Protein AF-A0A2R5F0Z1-F1 (afdb_monomer_lite)

Sequence (78 aa):
MSLWATSIEDALAKTKLNIERFGERLPLVSTDGGKTYVLTNNDDWTDGFWSGILWLCYEYSGDVAYREATVREGAMDH

Organism: NCBI:txid171404

Radius of gyration: 12.84 Å; chains: 1; bounding box: 27×29×34 Å

pLDDT: mean 88.69, std 10.14, range [44.84, 97.75]

Secondary structure (DSSP, 8-state):
--TTHHHHHHHHHHHHHHHHHHTT-EEEEEETTTTEEEEESS-STTHHHHHHHHHHHHHHH--HHHHHHHHHHHTT--

InterPro domains:
  IPR008928 Six-hairpin glycosidase superfamily [SSF48208] (6-69)
  IPR012341 Six-hairpin glycosidase-like superfamily [G3DSA:1.50.10.10] (1-76)

Structure (mmCIF, N/CA/C/O backbone):
data_AF-A0A2R5F0Z1-F1
#
_entry.id   AF-A0A2R5F0Z1-F1
#
loop_
_atom_site.group_PDB
_atom_site.id
_atom_site.type_symbol
_atom_site.label_atom_id
_atom_site.label_alt_id
_atom_site.label_comp_id
_a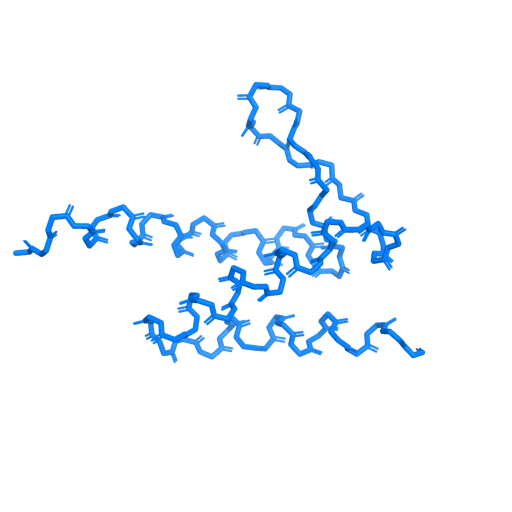tom_site.label_asym_id
_atom_site.label_entity_id
_atom_site.label_seq_id
_a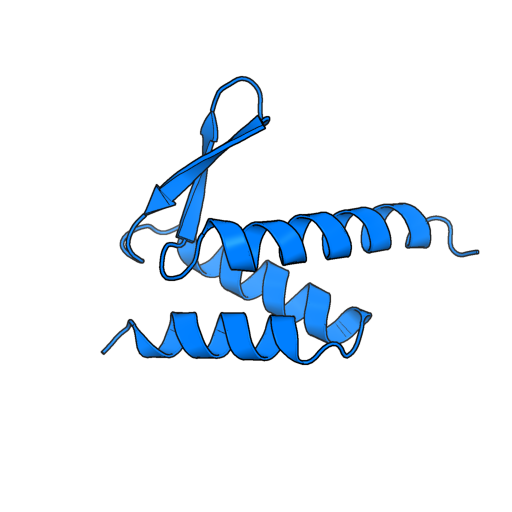tom_site.pdbx_PDB_ins_code
_atom_site.Cartn_x
_atom_site.Cartn_y
_atom_site.Cartn_z
_atom_site.occupancy
_atom_site.B_iso_or_equiv
_atom_site.auth_seq_id
_atom_site.auth_comp_id
_atom_site.auth_asym_id
_atom_site.auth_atom_id
_atom_site.pdbx_PDB_model_num
ATOM 1 N N . MET A 1 1 ? -13.332 7.429 19.846 1.00 62.25 1 MET A N 1
ATOM 2 C CA . MET A 1 1 ? -12.485 7.017 18.707 1.00 62.25 1 MET A CA 1
ATOM 3 C C . MET A 1 1 ? -11.275 6.282 19.249 1.00 62.25 1 MET A C 1
ATOM 5 O O . MET A 1 1 ? -10.755 6.694 20.278 1.00 62.25 1 MET A O 1
ATOM 9 N N . SER A 1 2 ? -10.890 5.169 18.622 1.00 79.69 2 SER A N 1
ATOM 10 C CA . SER A 1 2 ? -9.654 4.452 18.966 1.00 79.69 2 SER A CA 1
ATOM 11 C C . SER A 1 2 ? -8.453 5.374 18.745 1.00 79.69 2 SER A C 1
ATOM 13 O O . SER A 1 2 ? -8.447 6.130 17.775 1.00 79.69 2 SER A O 1
ATOM 15 N N . LEU A 1 3 ? -7.442 5.285 19.616 1.00 87.12 3 LEU A N 1
ATOM 16 C CA . LEU A 1 3 ? -6.179 6.027 19.498 1.00 87.12 3 LEU A CA 1
ATOM 17 C C . LEU A 1 3 ? -5.515 5.840 18.121 1.00 87.12 3 LEU A C 1
ATOM 19 O O . LEU A 1 3 ? -4.797 6.717 17.656 1.00 87.12 3 LEU A O 1
ATOM 23 N N . TRP A 1 4 ? -5.787 4.710 17.465 1.00 93.25 4 TRP A N 1
ATOM 24 C CA . TRP A 1 4 ? -5.156 4.299 16.212 1.00 93.25 4 TRP A CA 1
ATOM 25 C C . TRP A 1 4 ? -6.034 4.511 14.977 1.00 93.25 4 TRP A C 1
ATOM 27 O O . TRP A 1 4 ? -5.523 4.428 13.866 1.00 93.25 4 TRP A O 1
ATOM 37 N N . ALA A 1 5 ? -7.337 4.769 15.154 1.00 92.62 5 ALA A N 1
ATOM 38 C CA . ALA A 1 5 ? -8.300 4.778 14.047 1.00 92.62 5 ALA A CA 1
ATOM 39 C C . ALA A 1 5 ? -7.913 5.783 12.956 1.00 92.62 5 ALA A C 1
ATOM 41 O O . ALA A 1 5 ? -7.790 5.402 11.801 1.00 92.62 5 ALA A O 1
ATOM 42 N N . THR A 1 6 ? -7.613 7.026 13.336 1.00 94.31 6 THR A N 1
ATOM 43 C CA . THR A 1 6 ? -7.239 8.083 12.385 1.00 94.31 6 THR A CA 1
ATOM 44 C C . THR A 1 6 ? -6.000 7.717 11.568 1.00 94.31 6 THR A C 1
ATOM 46 O O . THR A 1 6 ? -5.994 7.873 10.353 1.00 94.31 6 THR A O 1
ATOM 49 N N . SER A 1 7 ? -4.965 7.166 12.206 1.00 95.12 7 SER A N 1
ATOM 50 C CA . SER A 1 7 ? -3.742 6.770 11.500 1.00 95.12 7 SER A CA 1
ATOM 51 C C . SER A 1 7 ? -3.970 5.598 10.542 1.00 95.12 7 SER A C 1
ATOM 53 O O . SER A 1 7 ? -3.342 5.539 9.485 1.00 95.12 7 SER A O 1
ATOM 55 N N . ILE A 1 8 ? -4.859 4.664 10.897 1.00 95.06 8 ILE A N 1
ATOM 56 C CA . ILE A 1 8 ? -5.229 3.546 10.020 1.00 95.06 8 ILE A CA 1
ATOM 57 C C . ILE A 1 8 ? -6.059 4.059 8.839 1.00 95.06 8 ILE A C 1
ATOM 59 O O . ILE A 1 8 ? -5.790 3.686 7.703 1.00 95.06 8 ILE A O 1
ATOM 63 N N . GLU A 1 9 ? -7.011 4.960 9.075 1.00 95.88 9 GLU A N 1
ATOM 64 C CA . GLU A 1 9 ? -7.828 5.582 8.024 1.00 95.88 9 GLU A CA 1
ATOM 65 C C . GLU A 1 9 ? -6.976 6.391 7.030 1.00 95.88 9 GLU A C 1
ATOM 67 O O . GLU A 1 9 ? -7.167 6.279 5.816 1.00 95.88 9 GLU A O 1
ATOM 72 N N . ASP A 1 10 ? -5.962 7.114 7.510 1.00 96.25 10 ASP A N 1
ATOM 73 C CA . ASP A 1 10 ? -4.978 7.781 6.651 1.00 96.25 10 ASP A CA 1
ATOM 74 C C . ASP A 1 10 ? -4.187 6.778 5.792 1.00 96.25 10 ASP A C 1
ATOM 76 O O . ASP A 1 10 ? -3.899 7.042 4.618 1.00 96.25 10 ASP A O 1
ATOM 80 N N . ALA A 1 11 ? -3.820 5.624 6.359 1.00 96.50 11 ALA A N 1
ATOM 81 C CA . ALA A 1 11 ? -3.131 4.562 5.631 1.00 96.50 11 ALA A CA 1
ATOM 82 C C . ALA A 1 11 ? -4.039 3.921 4.569 1.00 96.50 11 ALA A C 1
ATOM 84 O O . ALA A 1 11 ? -3.587 3.708 3.442 1.00 96.50 11 ALA A O 1
ATOM 85 N N . LEU A 1 12 ? -5.319 3.689 4.877 1.00 97.19 12 LEU A N 1
ATOM 86 C CA . LEU A 1 12 ? -6.317 3.205 3.918 1.00 97.19 12 LEU A CA 1
ATOM 87 C C . LEU A 1 12 ? -6.430 4.152 2.720 1.00 97.19 12 LEU A C 1
ATOM 89 O O . LEU A 1 12 ? -6.333 3.709 1.571 1.00 97.19 12 LEU A O 1
ATOM 93 N N . ALA A 1 13 ? -6.586 5.454 2.979 1.00 96.62 13 ALA A N 1
ATOM 94 C CA . ALA A 1 13 ? -6.733 6.465 1.936 1.00 96.62 13 ALA A CA 1
ATOM 95 C C . ALA A 1 13 ? -5.497 6.528 1.025 1.00 96.62 13 ALA A C 1
ATOM 97 O O . ALA A 1 13 ? -5.621 6.503 -0.201 1.00 96.62 13 ALA A O 1
ATOM 98 N N . LYS A 1 14 ? -4.292 6.535 1.610 1.00 95.75 14 LYS A N 1
ATOM 99 C CA . LYS A 1 14 ? -3.033 6.518 0.845 1.00 95.75 14 LYS A CA 1
ATOM 100 C C . LYS A 1 14 ? -2.869 5.239 0.033 1.00 95.75 14 LYS A C 1
ATOM 102 O O . LYS A 1 14 ? -2.473 5.304 -1.126 1.00 95.75 14 LYS A O 1
ATOM 107 N N . THR A 1 15 ? -3.201 4.091 0.617 1.00 96.44 15 THR A N 1
ATOM 108 C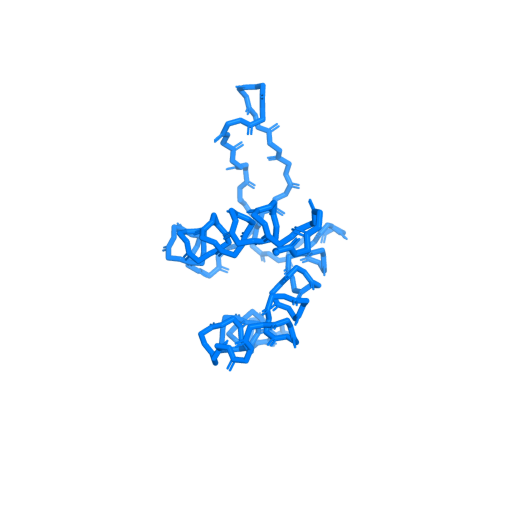 CA . THR A 1 15 ? -3.124 2.795 -0.067 1.00 96.44 15 THR A CA 1
ATOM 109 C C . THR A 1 15 ? -4.068 2.768 -1.264 1.00 96.44 15 THR A C 1
ATOM 111 O O . THR A 1 15 ? -3.664 2.350 -2.343 1.00 96.44 15 THR A O 1
ATOM 114 N N . LYS A 1 16 ? -5.286 3.304 -1.130 1.00 96.00 16 LYS A N 1
ATOM 115 C CA . LYS A 1 16 ? -6.263 3.352 -2.226 1.00 96.00 16 LYS A CA 1
ATOM 116 C C . LYS A 1 16 ? -5.796 4.222 -3.394 1.00 96.00 16 LYS A C 1
ATOM 118 O O . LYS A 1 16 ? -5.853 3.784 -4.537 1.00 96.00 16 LYS A O 1
ATOM 123 N N . LEU A 1 17 ? -5.242 5.399 -3.101 1.00 95.56 17 LEU A N 1
ATOM 124 C CA . LEU A 1 17 ? -4.618 6.252 -4.121 1.00 95.56 17 LEU A CA 1
ATOM 125 C C . LEU A 1 17 ? -3.437 5.552 -4.811 1.00 95.56 17 LEU A C 1
ATOM 127 O O . LEU A 1 17 ? -3.236 5.694 -6.016 1.00 95.56 17 LEU A O 1
ATOM 131 N N . ASN A 1 18 ? -2.656 4.782 -4.055 1.00 95.00 18 ASN A N 1
ATOM 132 C CA . ASN A 1 18 ? -1.522 4.040 -4.590 1.00 95.00 18 ASN A CA 1
ATOM 133 C C . ASN A 1 18 ? -1.945 2.858 -5.474 1.00 95.00 18 ASN A C 1
ATOM 135 O O . ASN A 1 18 ? -1.288 2.633 -6.482 1.00 95.00 18 ASN A O 1
ATOM 139 N N . ILE A 1 19 ? -3.053 2.166 -5.179 1.00 94.12 19 ILE A N 1
ATOM 140 C CA . ILE A 1 19 ? -3.612 1.131 -6.071 1.00 94.12 19 ILE A CA 1
ATOM 141 C C . ILE A 1 19 ? -3.858 1.708 -7.470 1.00 94.12 19 ILE A C 1
ATOM 143 O O . ILE A 1 19 ? -3.445 1.116 -8.465 1.00 94.12 19 ILE A O 1
ATOM 147 N N . GLU A 1 20 ? -4.496 2.878 -7.553 1.00 92.50 20 GLU A N 1
ATOM 148 C CA . GLU A 1 20 ? -4.768 3.542 -8.833 1.00 92.50 20 GLU A CA 1
ATOM 149 C C . GLU A 1 20 ? -3.480 4.018 -9.516 1.00 92.50 20 GLU A C 1
ATOM 151 O O . GLU A 1 20 ? -3.316 3.868 -10.726 1.00 92.50 20 GLU A O 1
ATOM 156 N N . ARG A 1 21 ? -2.540 4.576 -8.744 1.00 92.12 21 ARG A N 1
ATOM 157 C CA . ARG A 1 21 ? -1.283 5.124 -9.269 1.00 92.12 21 ARG A CA 1
ATOM 158 C C . ARG A 1 21 ? -0.318 4.049 -9.767 1.00 92.12 21 ARG A C 1
ATOM 160 O O . ARG A 1 21 ? 0.415 4.292 -10.727 1.00 92.12 21 ARG A O 1
ATOM 167 N N . PHE A 1 22 ? -0.234 2.923 -9.069 1.00 91.25 22 PHE A N 1
ATOM 168 C CA . PHE A 1 22 ? 0.750 1.882 -9.356 1.00 91.25 22 PHE A CA 1
ATOM 169 C C . PHE A 1 22 ? 0.267 0.946 -10.465 1.00 91.25 22 PHE A C 1
ATOM 171 O O . PHE A 1 22 ? 1.085 0.484 -11.265 1.00 91.25 22 PHE A O 1
ATOM 178 N N . GLY A 1 23 ? -1.053 0.755 -10.575 1.00 88.12 23 GLY A N 1
ATOM 179 C CA . GLY A 1 23 ? -1.659 -0.109 -11.579 1.00 88.12 23 GLY A CA 1
ATOM 180 C C . GLY A 1 23 ? -1.207 -1.551 -11.380 1.00 88.12 23 GLY A C 1
ATOM 181 O O . GLY A 1 23 ? -1.555 -2.173 -10.381 1.00 88.12 23 GLY A O 1
ATOM 182 N N . GLU A 1 24 ? -0.430 -2.057 -12.334 1.00 86.38 24 GLU A N 1
ATOM 183 C CA . GLU A 1 24 ? 0.119 -3.420 -12.336 1.00 86.38 24 GLU A CA 1
ATOM 184 C C . GLU A 1 24 ? 1.533 -3.506 -11.737 1.00 86.38 24 GLU A C 1
ATOM 186 O O . GLU A 1 24 ? 2.089 -4.589 -11.623 1.00 86.38 24 GLU A O 1
ATOM 191 N N . ARG A 1 25 ? 2.145 -2.381 -11.352 1.00 88.56 25 ARG A N 1
ATOM 192 C CA . ARG A 1 25 ? 3.501 -2.366 -10.777 1.00 88.56 25 ARG A CA 1
ATOM 193 C C . ARG A 1 25 ? 3.473 -2.324 -9.255 1.00 88.56 25 ARG A C 1
ATOM 195 O O . ARG A 1 25 ? 2.499 -1.864 -8.665 1.00 88.56 25 ARG A O 1
ATOM 202 N N . LEU A 1 26 ? 4.576 -2.726 -8.629 1.00 88.69 26 LEU A N 1
ATOM 203 C CA . LEU A 1 26 ? 4.686 -2.866 -7.177 1.00 88.69 26 LEU A CA 1
ATOM 204 C C . LEU A 1 26 ? 5.683 -1.866 -6.578 1.00 88.69 26 LEU A C 1
ATOM 206 O O . LEU A 1 26 ? 6.681 -1.540 -7.220 1.00 88.69 26 LEU A O 1
ATOM 210 N N . PRO A 1 27 ? 5.419 -1.315 -5.382 1.00 91.44 27 PRO A N 1
ATOM 211 C CA . PRO A 1 27 ? 6.331 -0.388 -4.726 1.00 91.44 27 PRO A CA 1
ATOM 212 C C . PRO A 1 27 ? 7.574 -1.102 -4.179 1.00 91.44 27 PRO A C 1
ATOM 214 O O . PRO A 1 27 ? 7.464 -2.011 -3.366 1.00 91.44 27 PRO A O 1
ATOM 217 N N . LEU A 1 28 ? 8.754 -0.603 -4.554 1.00 87.88 28 LEU A N 1
ATOM 218 C CA . LEU A 1 28 ? 10.052 -1.094 -4.084 1.00 87.88 28 LEU A CA 1
ATOM 219 C C . LEU A 1 28 ? 10.535 -0.295 -2.859 1.00 87.88 28 LEU A C 1
ATOM 221 O O . LEU A 1 28 ? 10.383 -0.686 -1.703 1.00 87.88 28 LEU A O 1
ATOM 225 N N . VAL A 1 29 ? 11.094 0.890 -3.111 1.00 88.12 29 VAL A N 1
ATOM 226 C CA . VAL A 1 29 ? 11.599 1.819 -2.092 1.00 88.12 29 VAL A CA 1
ATOM 227 C C . VAL A 1 29 ? 11.158 3.236 -2.408 1.00 88.12 29 VAL A C 1
ATOM 229 O O . VAL A 1 29 ? 10.855 3.578 -3.554 1.00 88.12 29 VAL A O 1
ATOM 232 N N . SER A 1 30 ? 11.137 4.085 -1.386 1.00 85.81 30 SER A N 1
ATOM 233 C CA . SER A 1 30 ? 10.797 5.490 -1.557 1.00 85.81 30 SER A CA 1
ATOM 234 C C . SER A 1 30 ? 12.016 6.361 -1.876 1.00 85.81 30 SER A C 1
ATOM 236 O O . SER A 1 30 ? 13.049 6.241 -1.217 1.00 85.81 30 SER A O 1
ATOM 238 N N . THR A 1 31 ? 11.865 7.309 -2.796 1.00 85.62 31 THR A N 1
ATOM 239 C CA . THR A 1 31 ? 12.811 8.397 -3.084 1.00 85.62 31 THR A CA 1
ATOM 240 C C . THR A 1 31 ? 12.300 9.732 -2.529 1.00 85.62 31 THR A C 1
ATOM 242 O O . THR A 1 31 ? 11.216 9.818 -1.941 1.00 85.62 31 THR A O 1
ATOM 245 N N . ASP A 1 32 ? 13.102 10.791 -2.675 1.00 83.44 32 ASP A N 1
ATOM 246 C CA . ASP A 1 32 ? 12.733 12.175 -2.335 1.00 83.44 32 ASP A CA 1
ATOM 247 C C . ASP A 1 32 ? 12.280 12.374 -0.880 1.00 83.44 32 ASP A C 1
ATOM 249 O O . ASP A 1 32 ? 11.358 13.139 -0.582 1.00 83.44 32 ASP A O 1
ATOM 253 N N . GLY A 1 33 ? 12.928 11.658 0.044 1.00 82.00 33 GLY A N 1
ATOM 254 C CA . GLY A 1 33 ? 12.606 11.713 1.469 1.00 82.00 33 GLY A CA 1
ATOM 255 C C . GLY A 1 33 ? 11.268 11.058 1.822 1.00 82.00 33 GLY A C 1
ATOM 256 O O . GLY A 1 33 ? 10.566 11.558 2.697 1.00 82.00 33 GLY A O 1
ATOM 257 N N . GLY A 1 34 ? 10.893 9.972 1.137 1.00 78.94 34 GLY A N 1
ATOM 258 C CA . GLY A 1 34 ? 9.683 9.203 1.457 1.00 78.94 34 GLY A CA 1
ATOM 259 C C . GLY A 1 34 ? 8.431 9.619 0.684 1.00 78.94 34 GLY A C 1
ATOM 260 O O . GLY A 1 34 ? 7.334 9.189 1.027 1.00 78.94 34 GLY A O 1
ATOM 261 N N . LYS A 1 35 ? 8.563 10.484 -0.331 1.00 81.31 35 LYS A N 1
ATOM 262 C CA . LYS A 1 35 ? 7.414 11.098 -1.024 1.00 81.31 35 LYS A CA 1
ATOM 263 C C . LYS A 1 35 ? 6.950 10.328 -2.258 1.00 81.31 35 LYS A C 1
ATOM 265 O O . LYS A 1 35 ? 5.778 10.409 -2.623 1.00 81.31 35 LYS A O 1
ATOM 270 N N . THR A 1 36 ? 7.857 9.600 -2.899 1.00 86.06 36 THR A N 1
ATOM 271 C CA . THR A 1 36 ? 7.595 8.901 -4.162 1.00 86.06 36 THR A CA 1
ATOM 272 C C . THR A 1 36 ? 8.125 7.483 -4.076 1.00 86.06 36 THR A C 1
ATOM 274 O O . THR A 1 36 ? 9.217 7.293 -3.564 1.00 86.06 36 THR A O 1
ATOM 277 N N . TYR A 1 37 ? 7.384 6.501 -4.587 1.00 90.81 37 TYR A N 1
ATOM 278 C CA . TYR A 1 37 ? 7.878 5.132 -4.731 1.00 90.81 37 TYR A CA 1
ATOM 279 C C . TYR A 1 37 ? 8.533 4.921 -6.094 1.00 90.81 37 TYR A C 1
ATOM 281 O O . TYR A 1 37 ? 7.983 5.330 -7.119 1.00 90.81 37 TYR A O 1
ATOM 289 N N . VAL A 1 38 ? 9.673 4.232 -6.094 1.00 90.50 38 VAL A N 1
ATOM 290 C CA . VAL A 1 38 ? 10.131 3.481 -7.266 1.00 90.50 38 VAL A CA 1
ATOM 291 C C . VAL A 1 38 ? 9.230 2.264 -7.407 1.00 90.50 38 VAL A C 1
ATOM 293 O O . VAL A 1 38 ? 8.902 1.625 -6.407 1.00 90.50 38 VAL A O 1
ATOM 296 N 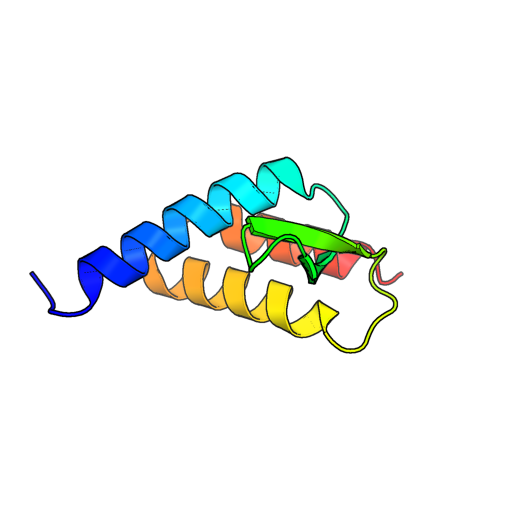N . LEU A 1 39 ? 8.813 1.979 -8.637 1.00 90.88 39 LEU A N 1
ATOM 297 C CA . LEU A 1 39 ? 7.933 0.861 -8.949 1.00 90.88 39 LEU A CA 1
ATOM 298 C C . LEU A 1 39 ? 8.690 -0.209 -9.729 1.00 90.88 39 LEU A C 1
ATOM 300 O O . LEU A 1 39 ? 9.505 0.138 -10.586 1.00 90.88 39 LEU A O 1
ATOM 304 N N . THR A 1 40 ? 8.369 -1.469 -9.463 1.00 85.56 40 THR A N 1
ATOM 305 C CA . THR A 1 40 ? 8.976 -2.643 -10.090 1.00 85.56 40 THR A CA 1
ATOM 306 C C . THR A 1 40 ? 7.923 -3.591 -10.669 1.00 85.56 40 THR A C 1
ATOM 308 O O . THR A 1 40 ? 6.725 -3.405 -10.438 1.00 85.56 40 THR A O 1
ATOM 311 N N . ASN A 1 41 ? 8.355 -4.569 -11.466 1.00 85.75 41 ASN A N 1
ATOM 312 C CA . ASN A 1 41 ? 7.475 -5.483 -12.203 1.00 85.75 41 ASN A CA 1
ATOM 313 C C . ASN A 1 41 ? 7.351 -6.855 -11.517 1.00 85.75 41 ASN A C 1
ATOM 315 O O . ASN A 1 41 ? 7.354 -7.872 -12.204 1.00 85.75 41 ASN A O 1
ATOM 319 N N . ASN A 1 42 ? 7.230 -6.877 -10.186 1.00 82.38 42 ASN A N 1
ATOM 320 C CA . ASN A 1 42 ? 7.157 -8.110 -9.397 1.00 82.38 42 ASN A CA 1
ATOM 321 C C . ASN A 1 42 ? 8.410 -9.009 -9.525 1.00 82.38 42 ASN A C 1
ATOM 323 O O . ASN A 1 42 ? 8.316 -10.205 -9.788 1.00 82.38 42 ASN A O 1
ATOM 327 N N . ASP A 1 43 ? 9.596 -8.411 -9.429 1.00 85.56 43 ASP A N 1
ATOM 328 C CA . ASP A 1 43 ? 10.900 -9.060 -9.598 1.00 85.56 43 ASP A CA 1
ATOM 329 C C . ASP A 1 43 ? 11.882 -8.789 -8.441 1.00 85.56 43 ASP A C 1
ATOM 331 O O . ASP A 1 43 ? 13.075 -9.083 -8.556 1.00 85.56 43 ASP A O 1
ATOM 335 N N . ASP A 1 44 ? 11.391 -8.271 -7.311 1.00 87.44 44 ASP A N 1
ATOM 336 C CA . ASP A 1 44 ? 12.185 -7.941 -6.130 1.00 87.44 44 ASP A CA 1
ATOM 337 C C . ASP A 1 44 ? 11.635 -8.616 -4.854 1.00 87.44 44 ASP A C 1
ATOM 339 O O . ASP A 1 44 ? 10.487 -9.043 -4.748 1.00 87.44 44 ASP A O 1
ATOM 343 N N . TRP A 1 45 ? 12.469 -8.737 -3.822 1.00 84.50 45 TRP A N 1
ATOM 344 C CA . TRP A 1 45 ? 12.092 -9.400 -2.570 1.00 84.50 45 TRP A CA 1
ATOM 345 C C . TRP A 1 45 ? 11.075 -8.591 -1.750 1.00 84.50 45 TRP A C 1
ATOM 347 O O . TRP A 1 45 ? 10.472 -9.130 -0.817 1.00 84.50 45 TRP A O 1
ATOM 357 N N . THR A 1 46 ? 10.894 -7.302 -2.056 1.00 86.56 46 THR A N 1
ATOM 358 C CA . THR A 1 46 ? 9.962 -6.425 -1.333 1.00 86.56 46 THR A CA 1
ATOM 359 C C . THR A 1 46 ? 8.520 -6.520 -1.811 1.00 86.56 46 THR A C 1
ATOM 361 O O . THR A 1 46 ? 7.629 -5.993 -1.146 1.00 86.56 46 THR A O 1
ATOM 364 N N . ASP A 1 47 ? 8.271 -7.173 -2.938 1.00 84.88 47 ASP A N 1
ATOM 365 C CA . ASP A 1 47 ? 6.970 -7.153 -3.606 1.00 84.88 47 ASP A CA 1
ATOM 366 C C . ASP A 1 47 ? 5.849 -7.707 -2.717 1.00 84.88 47 ASP A C 1
ATOM 368 O O . ASP A 1 47 ? 4.792 -7.088 -2.561 1.00 84.88 47 ASP A O 1
ATOM 372 N N . GLY A 1 48 ? 6.148 -8.764 -1.956 1.00 86.06 48 GLY A N 1
ATOM 373 C CA . GLY A 1 48 ? 5.214 -9.340 -0.987 1.00 86.06 48 GLY A CA 1
ATOM 374 C C . GLY A 1 48 ? 4.759 -8.384 0.129 1.00 86.06 48 GLY A C 1
ATOM 375 O O . GLY A 1 48 ? 3.708 -8.611 0.734 1.00 86.06 48 GLY A O 1
ATOM 376 N N . PHE A 1 49 ? 5.488 -7.293 0.411 1.00 92.62 49 PHE A N 1
ATOM 377 C CA . PHE A 1 49 ? 5.035 -6.297 1.390 1.00 92.62 49 PHE A CA 1
ATOM 378 C C . PHE A 1 49 ? 3.804 -5.534 0.905 1.00 92.62 49 PHE A C 1
ATOM 380 O O . PHE A 1 49 ? 2.941 -5.202 1.721 1.00 92.62 49 PHE A O 1
ATOM 387 N N . TRP A 1 50 ? 3.700 -5.265 -0.398 1.00 94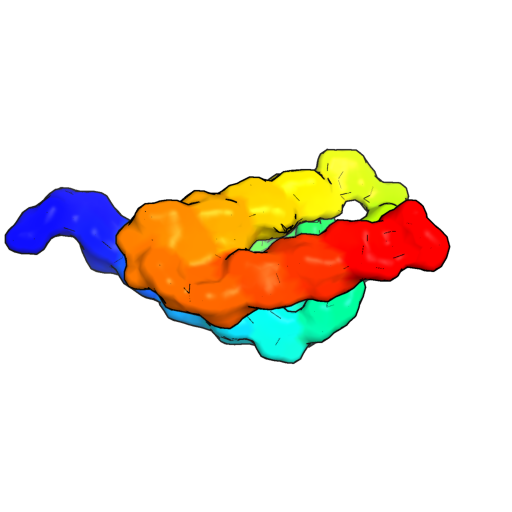.00 50 TRP A N 1
ATOM 388 C CA . TRP A 1 50 ? 2.553 -4.555 -0.955 1.00 94.00 50 TRP A CA 1
ATOM 389 C C . TRP A 1 50 ? 1.280 -5.394 -0.857 1.00 94.00 50 TRP A C 1
ATOM 391 O O . TRP A 1 50 ? 0.302 -4.934 -0.263 1.00 94.00 50 TRP A O 1
ATOM 401 N N . SER A 1 51 ? 1.344 -6.658 -1.287 1.00 92.75 51 SER A N 1
ATOM 402 C CA . SER A 1 51 ? 0.310 -7.668 -1.030 1.00 92.75 51 SER A CA 1
ATOM 403 C C . SER A 1 51 ? -0.126 -7.700 0.443 1.00 92.75 51 SER A C 1
ATOM 405 O O . SER A 1 51 ? -1.319 -7.679 0.752 1.00 92.75 51 SER A O 1
ATOM 407 N N . GLY A 1 52 ? 0.831 -7.706 1.378 1.00 94.25 52 GLY A N 1
ATOM 408 C CA . GLY A 1 52 ? 0.545 -7.698 2.816 1.00 94.25 52 GLY A CA 1
ATOM 409 C C . GLY A 1 52 ? -0.223 -6.455 3.280 1.00 94.25 52 GLY A C 1
ATOM 410 O O . GLY A 1 52 ? -1.197 -6.573 4.024 1.00 94.25 52 GLY A O 1
ATOM 411 N N . ILE A 1 53 ? 0.167 -5.263 2.817 1.00 96.38 53 ILE A N 1
ATOM 412 C CA . ILE A 1 53 ? -0.527 -4.004 3.133 1.00 96.38 53 ILE A CA 1
ATOM 413 C C . ILE A 1 53 ? -1.968 -4.033 2.614 1.00 96.38 53 ILE A C 1
ATOM 415 O O . ILE A 1 53 ? -2.885 -3.638 3.338 1.00 96.38 53 ILE A O 1
ATOM 419 N N . LEU A 1 54 ? -2.182 -4.512 1.387 1.00 96.06 54 LEU A N 1
ATOM 420 C CA . LEU A 1 54 ? -3.513 -4.606 0.792 1.00 96.06 54 LEU A CA 1
ATOM 421 C C . LEU A 1 54 ? -4.423 -5.559 1.579 1.00 96.06 54 LEU A C 1
ATOM 423 O O . LEU A 1 54 ? -5.562 -5.198 1.883 1.00 96.06 54 LEU A O 1
ATOM 427 N N . TRP A 1 55 ? -3.918 -6.726 1.985 1.00 96.62 55 TRP A N 1
ATOM 428 C CA . TRP A 1 55 ? -4.675 -7.650 2.831 1.00 96.62 55 TRP A CA 1
ATOM 429 C C . TRP A 1 55 ? -5.037 -7.044 4.186 1.00 96.62 55 TRP A C 1
ATOM 431 O O . TRP A 1 55 ? -6.198 -7.113 4.579 1.00 96.62 55 TRP A O 1
ATOM 441 N N . LEU A 1 56 ? -4.098 -6.379 4.864 1.00 97.62 56 LEU A N 1
ATOM 442 C CA . LEU A 1 56 ? -4.380 -5.707 6.139 1.00 97.62 56 LEU A CA 1
ATOM 443 C C . LEU A 1 56 ? -5.438 -4.602 5.985 1.00 97.62 56 LEU A C 1
ATOM 445 O O . LEU A 1 56 ? -6.315 -4.453 6.838 1.00 97.62 56 LEU A O 1
ATOM 449 N N . CYS A 1 57 ? -5.395 -3.846 4.884 1.00 97.44 57 CYS A N 1
ATOM 450 C CA . CYS A 1 57 ? -6.412 -2.842 4.573 1.00 97.44 57 CYS A CA 1
ATOM 451 C C . CYS A 1 57 ? -7.788 -3.483 4.340 1.00 97.44 57 CYS A C 1
ATOM 453 O O . CYS A 1 57 ? -8.793 -2.962 4.831 1.00 97.44 57 CYS A O 1
ATOM 455 N N . TYR A 1 58 ? -7.842 -4.615 3.631 1.00 97.75 58 TYR A N 1
ATOM 456 C CA . TYR A 1 58 ? -9.073 -5.377 3.425 1.00 97.75 58 TYR A CA 1
ATOM 457 C C . TYR A 1 58 ? -9.636 -5.923 4.742 1.00 97.75 58 TYR A C 1
ATOM 459 O O . TYR A 1 58 ? -10.815 -5.727 5.016 1.00 97.75 58 TYR A O 1
ATOM 467 N N . GLU A 1 59 ? -8.810 -6.553 5.579 1.00 97.50 59 GLU A N 1
ATOM 468 C CA . GLU A 1 59 ? -9.244 -7.113 6.864 1.00 97.50 59 GLU A CA 1
ATOM 469 C C . GLU A 1 59 ? -9.789 -6.040 7.810 1.00 97.50 59 GLU A C 1
ATOM 471 O O . GLU A 1 59 ? -10.780 -6.272 8.502 1.00 97.50 59 GLU A O 1
ATOM 476 N N . TYR A 1 60 ? -9.171 -4.856 7.827 1.00 96.94 60 TYR A N 1
ATOM 477 C CA . TYR A 1 60 ? -9.620 -3.761 8.681 1.00 96.94 60 TYR A CA 1
ATOM 478 C C . TYR A 1 60 ? -10.902 -3.089 8.168 1.00 96.94 60 TYR A C 1
ATOM 480 O O . TYR A 1 60 ? -11.805 -2.800 8.951 1.00 96.94 60 TYR A O 1
ATOM 488 N N . SER A 1 61 ? -10.974 -2.793 6.866 1.00 96.44 61 SER A N 1
ATOM 489 C CA . SER A 1 61 ? -12.047 -1.964 6.292 1.00 96.44 61 SER A CA 1
ATOM 490 C C . SER A 1 61 ? -13.218 -2.754 5.702 1.00 96.44 61 SER A C 1
ATOM 492 O O . SER A 1 61 ? -14.316 -2.217 5.577 1.00 96.44 61 SER A O 1
ATOM 494 N N . GLY A 1 62 ? -12.987 -4.002 5.291 1.00 97.12 62 GLY A N 1
ATOM 495 C CA . GLY A 1 62 ? -13.912 -4.796 4.482 1.00 97.12 62 GLY A CA 1
ATOM 496 C C . GLY A 1 62 ? -14.057 -4.331 3.024 1.00 97.12 62 GLY A C 1
ATOM 497 O O . GLY A 1 62 ? -14.857 -4.910 2.288 1.00 97.12 62 GLY A O 1
ATOM 498 N N . ASP A 1 63 ? -13.316 -3.308 2.578 1.00 97.38 63 ASP A N 1
ATOM 499 C CA . ASP A 1 63 ? -13.423 -2.770 1.217 1.00 97.38 63 ASP A CA 1
ATOM 500 C C . ASP A 1 63 ? -12.772 -3.719 0.199 1.00 97.38 63 ASP A C 1
ATOM 502 O O . ASP A 1 63 ? -11.559 -3.947 0.184 1.00 97.38 63 ASP A O 1
ATOM 506 N N . VAL A 1 64 ? -13.606 -4.265 -0.686 1.00 96.81 64 VAL A N 1
ATOM 507 C CA . VAL A 1 64 ? -13.214 -5.254 -1.695 1.00 96.81 64 VAL A CA 1
ATOM 508 C C . VAL A 1 64 ? -12.163 -4.738 -2.678 1.00 96.81 64 VAL A C 1
ATOM 510 O O . VAL A 1 64 ? -11.428 -5.554 -3.230 1.00 96.81 64 VAL A O 1
ATOM 513 N N . ALA A 1 65 ? -12.021 -3.418 -2.847 1.00 95.25 65 ALA A N 1
ATOM 514 C CA . ALA A 1 65 ? -11.030 -2.832 -3.747 1.00 95.25 65 ALA A CA 1
ATOM 515 C C . ALA A 1 65 ? -9.589 -3.246 -3.390 1.00 95.25 65 ALA A C 1
ATOM 517 O O . ALA A 1 65 ? -8.774 -3.479 -4.286 1.00 95.25 65 ALA A O 1
ATOM 518 N N . TYR A 1 66 ? -9.276 -3.393 -2.095 1.00 96.31 66 TYR A N 1
ATOM 519 C CA . TYR A 1 66 ? -7.953 -3.836 -1.637 1.00 96.31 66 TYR A CA 1
ATOM 520 C C . TYR A 1 66 ? -7.699 -5.314 -1.970 1.00 96.31 66 TYR A C 1
ATOM 522 O O . TYR A 1 66 ? -6.629 -5.680 -2.463 1.00 96.31 66 TYR A O 1
ATOM 530 N N . ARG A 1 67 ? -8.713 -6.167 -1.777 1.00 94.75 67 ARG A N 1
ATOM 531 C CA . ARG A 1 67 ? -8.644 -7.588 -2.143 1.00 94.75 67 ARG A CA 1
ATOM 532 C C . ARG A 1 67 ? -8.485 -7.764 -3.651 1.00 94.75 67 ARG A C 1
ATOM 534 O O . ARG A 1 67 ? -7.658 -8.555 -4.089 1.00 94.75 67 ARG A O 1
ATOM 541 N N . GLU A 1 68 ? -9.253 -7.026 -4.449 1.00 94.25 68 GLU A N 1
ATOM 542 C CA . GLU A 1 68 ? -9.154 -7.073 -5.910 1.00 94.25 68 GLU A CA 1
ATOM 543 C C . GLU A 1 68 ? -7.775 -6.636 -6.406 1.00 94.25 68 GLU A C 1
ATOM 545 O O . GLU A 1 68 ? -7.237 -7.265 -7.313 1.00 94.25 68 GLU A O 1
ATOM 550 N N . ALA A 1 69 ? -7.177 -5.606 -5.798 1.00 92.06 69 ALA A N 1
ATOM 551 C CA . ALA A 1 69 ? -5.812 -5.195 -6.116 1.00 92.06 69 ALA A CA 1
ATOM 552 C C . ALA A 1 69 ? -4.792 -6.308 -5.854 1.00 92.06 69 ALA A C 1
ATOM 554 O O . ALA A 1 69 ? -3.945 -6.560 -6.705 1.00 92.06 69 ALA A O 1
ATOM 555 N N . THR A 1 70 ? -4.941 -7.029 -4.742 1.00 87.50 70 THR A N 1
ATOM 556 C CA . THR A 1 70 ? -4.036 -8.136 -4.397 1.00 87.50 70 THR A CA 1
ATOM 557 C C . THR A 1 70 ? -4.195 -9.327 -5.346 1.00 87.50 70 THR A C 1
ATOM 559 O O . THR A 1 70 ? -3.224 -9.965 -5.737 1.00 87.50 70 THR A O 1
ATOM 562 N N . VAL A 1 71 ? -5.429 -9.635 -5.759 1.00 87.69 71 VAL A N 1
ATOM 563 C CA . VAL A 1 71 ? -5.688 -10.718 -6.723 1.00 87.69 71 VAL A CA 1
ATOM 564 C C . VAL A 1 71 ? -5.129 -10.379 -8.106 1.00 87.69 71 VAL A C 1
ATOM 566 O O . VAL A 1 71 ? -4.630 -11.272 -8.785 1.00 87.69 71 VAL A O 1
ATOM 569 N N . ARG A 1 72 ? -5.186 -9.106 -8.525 1.00 84.94 72 ARG A N 1
ATOM 570 C CA . ARG A 1 72 ? -4.566 -8.660 -9.785 1.00 84.94 72 ARG A CA 1
ATOM 571 C C . ARG A 1 72 ? -3.049 -8.832 -9.769 1.00 84.94 72 ARG A C 1
ATOM 573 O O . ARG A 1 72 ? -2.503 -9.285 -10.764 1.00 84.94 72 ARG A O 1
ATOM 580 N N . GLU A 1 73 ? -2.400 -8.515 -8.651 1.00 79.00 73 GLU A N 1
ATOM 581 C CA . GLU A 1 73 ? -0.963 -8.743 -8.4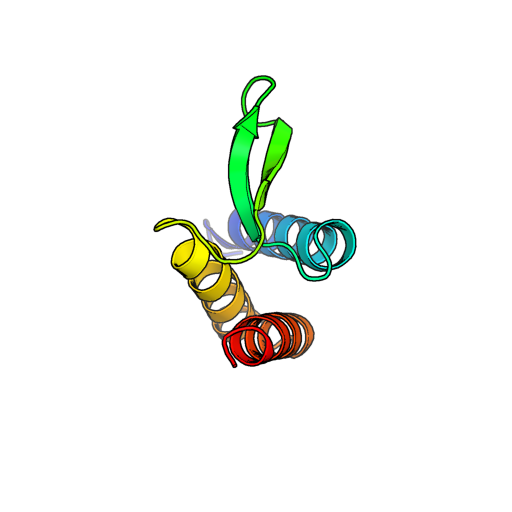58 1.00 79.00 73 GLU A CA 1
ATOM 582 C C . GLU A 1 73 ? -0.607 -10.230 -8.590 1.00 79.00 73 GLU A C 1
ATOM 584 O O . GLU A 1 73 ? 0.221 -10.587 -9.420 1.00 79.00 73 GLU A O 1
ATOM 589 N N . GLY A 1 74 ? -1.297 -11.115 -7.862 1.00 70.25 74 GLY A N 1
ATOM 590 C CA . GLY A 1 74 ? -1.023 -12.558 -7.919 1.00 70.25 74 GLY A CA 1
ATOM 591 C C . GLY A 1 74 ? -1.292 -13.210 -9.283 1.00 70.25 74 GLY A C 1
ATOM 592 O O . GLY A 1 74 ? -0.743 -14.267 -9.575 1.00 70.25 74 GLY A O 1
ATOM 593 N N . ALA A 1 75 ? -2.112 -12.592 -10.139 1.00 66.44 75 ALA A N 1
ATOM 594 C CA . ALA A 1 75 ? -2.335 -13.058 -11.507 1.00 66.44 75 ALA A CA 1
ATOM 595 C C . ALA A 1 75 ? -1.166 -12.745 -12.464 1.00 66.44 75 ALA A C 1
ATOM 597 O O . ALA A 1 75 ? -1.152 -13.283 -13.568 1.00 66.44 75 ALA A O 1
ATOM 598 N N . MET A 1 76 ? -0.209 -11.898 -12.065 1.00 59.09 76 MET A N 1
ATOM 599 C CA . MET A 1 76 ? 0.978 -11.551 -12.863 1.00 59.09 76 MET A CA 1
ATOM 600 C C . MET A 1 76 ? 2.141 -12.542 -12.691 1.00 59.09 76 MET A C 1
ATOM 602 O O . MET A 1 76 ? 3.127 -12.452 -13.415 1.00 59.09 76 MET A O 1
ATOM 606 N N . ASP A 1 77 ? 2.032 -13.486 -11.753 1.00 53.56 77 ASP A N 1
ATOM 607 C CA . ASP A 1 77 ? 3.077 -14.462 -11.402 1.00 53.56 77 ASP A CA 1
ATOM 608 C C . ASP A 1 77 ? 3.066 -15.720 -12.313 1.00 53.56 77 ASP A C 1
ATOM 610 O O . ASP A 1 77 ? 3.628 -16.768 -11.971 1.00 53.56 77 ASP A O 1
ATOM 614 N N . HIS A 1 78 ? 2.383 -15.655 -13.467 1.00 44.84 78 HIS A N 1
ATOM 615 C CA . HIS A 1 78 ? 2.159 -16.770 -14.402 1.00 44.84 78 HIS A CA 1
ATOM 616 C C . HIS A 1 78 ? 2.421 -16.405 -15.866 1.00 44.84 78 HIS A C 1
ATOM 618 O O . HIS A 1 78 ? 1.864 -15.391 -16.342 1.00 44.84 78 HIS A O 1
#

Foldseek 3Di:
DDPCPVVLVVLLVVLLVVLVVQPQWAFDDDDPVRDDGDTHNPPDPCRVVNLVSLVVSCVVPVDCSSVVSSVSNVVSVD